Protein AF-A0A4D7AU94-F1 (afdb_monomer_lite)

Organism: NCBI:txid2093857

Secondary structure (DSSP, 8-state):
--GGG--STHHHHHHHHHHHHHHHHHH-TTGGGGTS--PPPTT--HHHHHHHHHHHHHHHHHHHSHHHHHHHHHHHHTS-HHHHHHH--HHHHHHHHHHHHT-HHHIIIIIIGGGS--------------

Radius of gyration: 18.05 Å; chains: 1; bounding box: 42×57×41 Å

pLDDT: mean 83.16, std 15.73, range [40.75, 96.44]

Sequence (130 aa):
MRLSDIKGERTLDVIADIIDPIANIAEDEVASELFKREKLPEGMTANKFLLQRARKAAPALLKGHKGDIISILSTIEGTTPEAYTGTLNLVKLIKDTIDLLTDEAFTTLFISAQSGDFSGSARESTEAGV

Foldseek 3Di:
DALVVDDDPLVVVLVVQLPVLVVVQCPPPLQVLLVDDDDDDPPDDPVRVNVVSCVGRVVCCCPVSVVSLLSNLCSSVVHDSVVSVVPDDPVCSVVSVVSHVPHPVNCVPRVVVVVPPPPPPPPPPPPPDD

Structure (mmCIF, N/CA/C/O backbone):
data_AF-A0A4D7AU94-F1
#
_entry.id   AF-A0A4D7AU94-F1
#
loop_
_atom_site.group_PDB
_atom_site.id
_atom_site.type_symbol
_atom_site.label_atom_id
_atom_site.label_alt_id
_atom_site.label_comp_id
_atom_site.label_asym_id
_atom_site.label_entity_id
_atom_site.label_seq_id
_atom_site.pdbx_PDB_ins_code
_atom_site.Cartn_x
_atom_site.Cartn_y
_atom_site.Cartn_z
_atom_site.occupancy
_atom_site.B_iso_or_equiv
_atom_site.auth_seq_id
_atom_site.auth_comp_id
_atom_site.auth_asym_id
_atom_site.auth_atom_id
_atom_site.pdbx_PDB_model_num
ATOM 1 N N . MET A 1 1 ? -4.503 7.023 11.248 1.00 75.94 1 MET A N 1
ATOM 2 C CA . MET A 1 1 ? -3.536 6.581 12.282 1.00 75.94 1 MET A CA 1
ATOM 3 C C . MET A 1 1 ? -2.277 6.116 11.574 1.00 75.94 1 MET A C 1
ATOM 5 O O . MET A 1 1 ? -2.393 5.768 10.404 1.00 75.94 1 MET A O 1
ATOM 9 N N . ARG A 1 2 ? -1.109 6.135 12.221 1.00 82.44 2 ARG A N 1
ATOM 10 C CA . ARG A 1 2 ? 0.106 5.533 11.651 1.00 82.44 2 ARG A CA 1
ATOM 11 C C . ARG A 1 2 ? 0.206 4.062 12.043 1.00 82.44 2 ARG A C 1
ATOM 13 O O . ARG A 1 2 ? -0.394 3.653 13.036 1.00 82.44 2 ARG A O 1
ATOM 20 N N . LEU A 1 3 ? 0.941 3.269 11.269 1.00 83.00 3 LEU A N 1
ATOM 21 C CA . LEU A 1 3 ? 1.162 1.854 11.575 1.00 83.00 3 LEU A CA 1
ATOM 22 C C . LEU A 1 3 ? 1.981 1.719 12.869 1.00 83.00 3 LEU A C 1
ATOM 24 O O . LEU A 1 3 ? 1.670 0.879 13.709 1.00 83.00 3 LEU A O 1
ATOM 28 N N . SER A 1 4 ? 2.949 2.613 13.084 1.00 84.62 4 SER A N 1
ATOM 29 C CA . SER A 1 4 ? 3.752 2.687 14.311 1.00 84.62 4 SER A CA 1
ATOM 30 C C . SER A 1 4 ? 2.967 3.094 15.569 1.00 84.62 4 SER A C 1
ATOM 32 O O . SER A 1 4 ? 3.428 2.851 16.687 1.00 84.62 4 SER A O 1
ATOM 34 N N . ASP A 1 5 ? 1.766 3.665 15.418 1.00 87.75 5 ASP A N 1
ATOM 35 C CA . ASP A 1 5 ? 0.886 3.992 16.548 1.00 87.75 5 ASP A CA 1
ATOM 36 C C . ASP A 1 5 ? 0.144 2.755 17.091 1.00 87.75 5 ASP A C 1
ATOM 38 O O . ASP A 1 5 ? -0.417 2.799 18.191 1.00 87.75 5 ASP A O 1
ATOM 42 N N . ILE A 1 6 ? 0.109 1.656 16.330 1.00 87.69 6 ILE A N 1
ATOM 43 C CA . ILE A 1 6 ? -0.655 0.448 16.657 1.00 87.69 6 ILE A CA 1
ATOM 44 C C . ILE A 1 6 ? 0.126 -0.395 17.667 1.00 87.69 6 ILE A C 1
ATOM 46 O O . ILE A 1 6 ? 1.286 -0.742 17.456 1.00 87.69 6 ILE A O 1
ATOM 50 N N . LYS A 1 7 ? -0.523 -0.727 18.787 1.00 87.38 7 LYS A N 1
ATOM 51 C CA . LYS A 1 7 ? 0.085 -1.417 19.931 1.00 87.38 7 LYS A CA 1
ATOM 52 C C . LYS A 1 7 ? -0.807 -2.550 20.430 1.00 87.38 7 LYS A C 1
ATOM 54 O O . LYS A 1 7 ? -2.026 -2.499 20.270 1.00 87.38 7 LYS A O 1
ATOM 59 N N . GLY A 1 8 ? -0.199 -3.503 21.134 1.00 91.44 8 GLY A N 1
ATOM 60 C CA . GLY A 1 8 ? -0.901 -4.621 21.770 1.00 91.44 8 GLY A CA 1
ATOM 61 C C . GLY A 1 8 ? -1.344 -5.690 20.770 1.00 91.44 8 GLY A C 1
ATOM 62 O O . GLY A 1 8 ? -0.794 -5.783 19.677 1.00 91.44 8 GLY A O 1
ATOM 63 N N . GLU A 1 9 ? -2.339 -6.495 21.144 1.00 92.44 9 GLU A N 1
ATOM 64 C CA . GLU A 1 9 ? -2.839 -7.618 20.326 1.00 92.44 9 GLU A CA 1
ATOM 65 C C . GLU A 1 9 ? -3.283 -7.176 18.926 1.00 92.44 9 GLU A C 1
ATOM 67 O O . GLU A 1 9 ? -2.998 -7.861 17.948 1.00 92.44 9 GLU A O 1
ATOM 72 N N . ARG A 1 10 ? -3.830 -5.958 18.810 1.00 89.75 10 ARG A N 1
ATOM 73 C CA . ARG A 1 10 ? -4.246 -5.359 17.536 1.00 89.75 10 ARG A CA 1
ATOM 74 C C . ARG A 1 10 ? -3.123 -5.291 16.494 1.00 89.75 10 ARG A C 1
ATOM 76 O O . ARG A 1 10 ? -3.410 -5.271 15.303 1.00 89.75 10 ARG A O 1
ATOM 83 N N . THR A 1 11 ? -1.852 -5.239 16.899 1.00 91.19 11 THR A N 1
ATOM 84 C CA . THR A 1 11 ? -0.735 -5.286 15.943 1.00 91.19 11 THR A CA 1
ATOM 85 C C . THR A 1 11 ? -0.757 -6.584 15.131 1.00 91.19 11 THR A C 1
ATOM 87 O O . THR A 1 11 ? -0.479 -6.548 13.937 1.00 91.19 11 THR A O 1
ATOM 90 N N . LEU A 1 12 ? -1.112 -7.713 15.752 1.00 92.38 12 LEU A N 1
ATOM 91 C CA . LEU A 1 12 ? -1.195 -9.009 15.077 1.00 92.38 12 LEU A CA 1
ATOM 92 C C . LEU A 1 12 ? -2.379 -9.049 14.111 1.00 92.38 12 LEU A C 1
ATOM 94 O O . LEU A 1 12 ? -2.197 -9.450 12.965 1.00 92.38 12 LEU A O 1
ATOM 98 N N . ASP A 1 13 ? -3.541 -8.560 14.548 1.00 92.81 13 ASP A N 1
ATOM 99 C CA . ASP A 1 13 ? -4.748 -8.495 13.716 1.00 92.81 13 ASP A CA 1
ATOM 100 C C . ASP A 1 13 ? -4.515 -7.622 12.480 1.00 92.81 13 ASP A C 1
ATOM 102 O O . ASP A 1 13 ? -4.779 -8.034 11.358 1.00 92.81 13 ASP A O 1
ATOM 106 N N . VAL A 1 14 ? -3.914 -6.442 12.664 1.00 92.12 14 VAL A N 1
ATOM 107 C CA . VAL A 1 14 ? -3.621 -5.524 11.556 1.00 92.12 14 VAL A CA 1
ATOM 108 C C . VAL A 1 14 ? -2.675 -6.153 10.544 1.00 92.12 14 VAL A C 1
ATOM 110 O O . VAL A 1 14 ? -2.896 -5.998 9.349 1.00 92.12 14 VAL A O 1
ATOM 113 N N . ILE A 1 15 ? -1.631 -6.856 10.992 1.00 89.38 15 ILE A N 1
ATOM 114 C CA . ILE A 1 15 ? -0.728 -7.551 10.070 1.00 89.38 15 ILE A CA 1
ATOM 115 C C . ILE A 1 15 ? -1.467 -8.677 9.342 1.00 89.38 15 ILE A C 1
ATOM 117 O O . ILE A 1 15 ? -1.330 -8.778 8.127 1.00 89.38 15 ILE A O 1
ATOM 121 N N . ALA A 1 16 ? -2.267 -9.483 10.045 1.00 92.62 16 ALA A N 1
ATOM 122 C CA . ALA A 1 16 ? -3.048 -10.556 9.433 1.00 92.62 16 ALA A CA 1
ATOM 123 C C . ALA A 1 16 ? -4.004 -10.023 8.351 1.00 92.62 16 ALA A C 1
ATOM 125 O O . ALA A 1 16 ? -4.030 -10.545 7.239 1.00 92.62 16 ALA A O 1
ATOM 126 N N . ASP A 1 17 ? -4.707 -8.932 8.647 1.00 94.12 17 ASP A N 1
ATOM 127 C CA . ASP A 1 17 ? -5.742 -8.361 7.784 1.00 94.12 17 ASP A CA 1
ATOM 128 C C . ASP A 1 17 ? -5.189 -7.652 6.534 1.00 94.12 17 ASP A C 1
ATOM 130 O O . ASP A 1 17 ? -5.911 -7.497 5.548 1.00 94.12 17 ASP A O 1
ATOM 134 N N . ILE A 1 18 ? -3.926 -7.199 6.542 1.00 92.31 18 ILE A N 1
ATOM 135 C CA . ILE A 1 18 ? -3.318 -6.523 5.379 1.00 92.31 18 ILE A CA 1
ATOM 136 C C . ILE A 1 18 ? -2.493 -7.450 4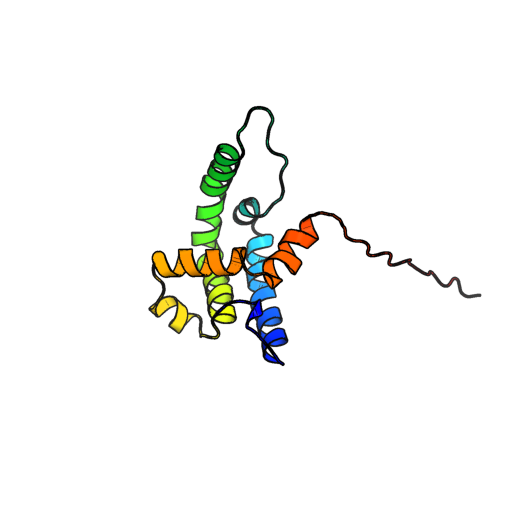.481 1.00 92.31 18 ILE A C 1
ATOM 138 O O . ILE A 1 18 ? -2.173 -7.042 3.365 1.00 92.31 18 ILE A O 1
ATOM 142 N N . ILE A 1 19 ? -2.146 -8.665 4.926 1.00 91.12 19 ILE A N 1
ATOM 143 C CA . ILE A 1 19 ? -1.312 -9.594 4.141 1.00 91.12 19 ILE A CA 1
ATOM 144 C C . ILE A 1 19 ? -1.963 -9.915 2.794 1.00 91.12 19 ILE A C 1
ATOM 146 O O . ILE A 1 19 ? -1.325 -9.701 1.765 1.00 91.12 19 ILE A O 1
ATOM 150 N N . ASP A 1 20 ? -3.221 -10.359 2.788 1.00 94.69 20 ASP A N 1
ATOM 151 C CA . ASP A 1 20 ? -3.924 -10.735 1.554 1.00 94.69 20 ASP A CA 1
ATOM 152 C C . ASP A 1 20 ? -4.079 -9.542 0.587 1.00 94.69 20 ASP A C 1
ATOM 154 O O . ASP A 1 20 ? -3.672 -9.659 -0.571 1.00 94.69 20 ASP A O 1
ATOM 158 N N . PRO A 1 21 ? -4.561 -8.357 1.023 1.00 95.06 21 PRO A N 1
ATOM 159 C CA . PRO A 1 21 ? -4.583 -7.162 0.178 1.00 95.06 21 PRO A CA 1
ATOM 160 C C . PRO A 1 21 ? -3.222 -6.777 -0.421 1.00 95.06 21 PRO A C 1
ATOM 162 O O . PRO A 1 21 ? -3.139 -6.377 -1.584 1.00 95.06 21 PRO A O 1
ATOM 165 N N . ILE A 1 22 ? -2.139 -6.885 0.357 1.00 91.25 22 ILE A N 1
ATOM 166 C CA . ILE A 1 22 ? -0.783 -6.600 -0.129 1.00 91.25 22 ILE A CA 1
ATOM 167 C C . ILE A 1 22 ? -0.350 -7.654 -1.152 1.00 91.25 22 ILE A C 1
ATOM 169 O O . ILE A 1 22 ? 0.217 -7.287 -2.183 1.00 91.25 22 ILE A O 1
ATOM 173 N N . ALA A 1 23 ? -0.622 -8.935 -0.894 1.00 92.50 23 ALA A N 1
ATOM 174 C CA . ALA A 1 23 ? -0.303 -10.030 -1.804 1.00 92.50 23 ALA A CA 1
ATOM 175 C C . ALA A 1 23 ? -1.020 -9.859 -3.149 1.00 92.50 23 ALA A C 1
ATOM 177 O O . ALA A 1 23 ? -0.361 -9.884 -4.185 1.00 92.50 23 ALA A O 1
ATOM 178 N N . ASN A 1 24 ? -2.318 -9.539 -3.137 1.00 96.00 24 ASN A N 1
ATOM 179 C CA . ASN A 1 24 ? -3.096 -9.268 -4.348 1.00 96.00 24 ASN A CA 1
ATOM 180 C C . ASN A 1 24 ? -2.453 -8.172 -5.219 1.00 96.00 24 ASN A C 1
ATOM 182 O O . ASN A 1 24 ? -2.350 -8.322 -6.435 1.00 96.00 24 ASN A O 1
ATOM 186 N N . ILE A 1 25 ? -1.991 -7.073 -4.607 1.00 93.69 25 ILE A N 1
ATOM 187 C CA . ILE A 1 25 ? -1.310 -5.977 -5.320 1.00 93.69 25 ILE A CA 1
ATOM 188 C C . ILE A 1 25 ? 0.074 -6.407 -5.824 1.00 93.69 25 ILE A C 1
ATOM 190 O O . ILE A 1 25 ? 0.498 -6.002 -6.909 1.00 93.69 25 ILE A O 1
ATOM 194 N N . ALA A 1 26 ? 0.812 -7.176 -5.023 1.00 89.94 26 ALA A N 1
ATOM 195 C CA . ALA A 1 26 ? 2.160 -7.622 -5.357 1.00 89.94 26 ALA A CA 1
ATOM 196 C C . ALA A 1 26 ? 2.173 -8.640 -6.509 1.00 89.94 26 ALA A C 1
ATOM 198 O O . ALA A 1 26 ? 3.111 -8.637 -7.310 1.00 89.94 26 ALA A O 1
ATOM 199 N N . GLU A 1 27 ? 1.139 -9.477 -6.602 1.00 92.06 27 GLU A N 1
ATOM 200 C CA . GLU A 1 27 ? 0.955 -10.473 -7.659 1.00 92.06 27 GLU A CA 1
ATOM 201 C C . GLU A 1 27 ? 0.463 -9.865 -8.983 1.00 92.06 27 GLU A C 1
ATOM 203 O O . GLU A 1 27 ? 0.700 -10.445 -10.043 1.00 92.06 27 GLU A O 1
ATOM 208 N N . ASP A 1 28 ? -0.149 -8.674 -8.970 1.00 95.06 28 ASP A N 1
ATOM 209 C CA . ASP A 1 28 ? -0.494 -7.964 -10.205 1.00 95.06 28 ASP A CA 1
ATOM 210 C C . ASP A 1 28 ? 0.766 -7.395 -10.869 1.00 95.06 28 ASP A C 1
ATOM 212 O O . ASP A 1 28 ? 1.445 -6.494 -10.361 1.00 95.06 28 ASP A O 1
ATOM 216 N N . GLU A 1 29 ? 1.089 -7.919 -12.050 1.00 92.69 29 GLU A N 1
ATOM 217 C CA . GLU A 1 29 ? 2.311 -7.576 -12.772 1.00 92.69 29 GLU A CA 1
ATOM 218 C C . GLU A 1 29 ? 2.433 -6.085 -13.098 1.00 92.69 29 GLU A C 1
ATOM 220 O O . GLU A 1 29 ? 3.557 -5.580 -13.135 1.00 92.69 29 GLU A O 1
ATOM 225 N N . VAL A 1 30 ? 1.308 -5.392 -13.318 1.00 93.12 30 VAL A N 1
ATOM 226 C CA . VAL A 1 30 ? 1.252 -3.987 -13.733 1.00 93.12 30 VAL A CA 1
ATOM 227 C C . VAL A 1 30 ? 1.224 -3.067 -12.519 1.00 93.12 30 VAL A C 1
ATOM 229 O O . VAL A 1 30 ? 1.991 -2.110 -12.466 1.00 93.12 30 VAL A O 1
ATOM 232 N N . ALA A 1 31 ? 0.368 -3.333 -11.534 1.00 92.25 31 ALA A N 1
ATOM 233 C CA . ALA A 1 31 ? 0.254 -2.528 -10.323 1.00 92.25 31 ALA A CA 1
ATOM 234 C C . ALA A 1 31 ? 1.537 -2.600 -9.481 1.00 92.25 31 ALA A C 1
ATOM 236 O O . ALA A 1 31 ? 2.017 -1.568 -8.997 1.00 92.25 31 ALA A O 1
ATOM 237 N N . SER A 1 32 ? 2.152 -3.785 -9.387 1.00 89.69 32 SER A N 1
ATOM 238 C CA . SER A 1 32 ? 3.402 -3.995 -8.646 1.00 89.69 32 SER A CA 1
ATOM 239 C C . SER A 1 32 ? 4.601 -3.230 -9.221 1.00 89.69 32 SER A C 1
ATOM 241 O O . SER A 1 32 ? 5.576 -2.992 -8.503 1.00 89.69 32 SER A O 1
ATOM 243 N N . GLU A 1 33 ? 4.555 -2.769 -10.481 1.00 89.00 33 GLU A N 1
ATOM 244 C CA . GLU A 1 33 ? 5.637 -1.962 -11.063 1.00 89.00 33 GLU A CA 1
ATOM 245 C C . GLU A 1 33 ? 5.893 -0.674 -10.273 1.00 89.00 33 GLU A C 1
ATOM 247 O O . GLU A 1 33 ? 7.029 -0.212 -10.227 1.00 89.00 33 GLU A O 1
ATOM 252 N N . LEU A 1 34 ? 4.908 -0.094 -9.585 1.00 84.38 34 LEU A N 1
ATOM 253 C CA . LEU A 1 34 ? 5.173 1.074 -8.734 1.00 84.38 34 LEU A CA 1
ATOM 254 C C . LEU A 1 34 ? 6.177 0.791 -7.610 1.00 84.38 34 LEU A C 1
ATOM 256 O O . LEU A 1 34 ? 6.893 1.701 -7.196 1.00 84.38 34 LEU A O 1
ATOM 260 N N . PHE A 1 35 ? 6.237 -0.455 -7.143 1.00 80.44 35 PHE A N 1
ATOM 261 C CA . PHE A 1 35 ? 6.973 -0.847 -5.943 1.00 80.44 35 PHE A CA 1
ATOM 262 C C . PHE A 1 35 ? 8.238 -1.654 -6.254 1.00 80.44 35 PHE A C 1
ATOM 264 O O . PHE A 1 35 ? 9.134 -1.734 -5.417 1.00 80.44 35 PHE A O 1
ATOM 271 N N . LYS A 1 36 ? 8.351 -2.218 -7.465 1.00 81.94 36 LYS A N 1
ATOM 272 C CA . LYS A 1 36 ? 9.553 -2.934 -7.914 1.00 81.94 36 LYS A CA 1
ATOM 273 C C . LYS A 1 36 ? 10.766 -2.001 -7.962 1.00 81.94 36 LYS A C 1
ATOM 275 O O . LYS A 1 36 ? 10.734 -0.938 -8.587 1.00 81.94 36 LYS A O 1
ATOM 280 N N . ARG A 1 37 ? 11.873 -2.439 -7.355 1.00 74.38 37 ARG A N 1
ATOM 281 C CA . ARG A 1 37 ? 13.177 -1.788 -7.513 1.00 74.38 37 ARG A CA 1
ATOM 282 C C . ARG A 1 37 ? 13.749 -2.107 -8.881 1.00 74.38 37 ARG A C 1
ATOM 284 O O . ARG A 1 37 ? 14.151 -3.232 -9.158 1.00 74.38 37 ARG A O 1
ATOM 291 N N . GLU A 1 38 ? 13.849 -1.080 -9.705 1.00 79.56 38 GLU A N 1
ATOM 292 C CA . GLU A 1 38 ? 14.530 -1.154 -10.987 1.00 79.56 38 GLU A CA 1
ATOM 293 C C . GLU A 1 38 ? 15.662 -0.139 -11.037 1.00 79.56 38 GLU A C 1
ATOM 295 O O . GLU A 1 38 ? 15.574 0.960 -10.481 1.00 79.56 38 GLU A O 1
ATOM 300 N N . LYS A 1 39 ? 16.748 -0.524 -11.712 1.00 82.25 39 LYS A N 1
ATOM 301 C CA . LYS A 1 39 ? 17.861 0.386 -11.958 1.00 82.25 39 LYS A CA 1
ATOM 302 C C . LYS A 1 39 ? 17.362 1.545 -12.808 1.00 82.25 39 LYS A C 1
ATOM 304 O O . LYS A 1 39 ? 16.699 1.332 -13.821 1.00 82.25 39 LYS A O 1
ATOM 309 N N . LEU A 1 40 ? 17.719 2.760 -12.399 1.00 86.00 40 LEU A N 1
ATOM 310 C CA . LEU A 1 40 ? 17.456 3.951 -13.190 1.00 86.00 40 LEU A CA 1
ATOM 311 C C . LEU A 1 40 ? 18.107 3.776 -14.575 1.00 86.00 40 LEU A C 1
ATOM 313 O O . LEU A 1 40 ? 19.322 3.563 -14.626 1.00 86.00 40 LEU A O 1
ATOM 317 N N . PRO A 1 41 ? 17.341 3.843 -15.679 1.00 87.69 41 PRO A N 1
ATOM 318 C CA . PRO A 1 41 ? 17.906 3.706 -17.015 1.00 87.69 41 PRO A CA 1
ATOM 319 C C . PRO A 1 41 ? 18.948 4.791 -17.301 1.00 87.69 41 PRO A C 1
ATOM 321 O O . PRO A 1 41 ? 18.780 5.947 -16.896 1.00 87.69 41 PRO A O 1
ATOM 324 N N . GLU A 1 42 ? 20.006 4.434 -18.031 1.00 87.94 42 GLU A N 1
ATOM 325 C CA . GLU A 1 42 ? 21.046 5.387 -18.425 1.00 87.94 42 GLU A CA 1
ATOM 326 C C . GLU A 1 42 ? 20.447 6.577 -19.191 1.00 87.94 42 GLU A C 1
ATOM 328 O O . GLU A 1 42 ? 19.575 6.428 -20.050 1.00 87.94 42 GLU A O 1
ATOM 333 N N . GLY A 1 43 ? 20.892 7.790 -18.852 1.00 89.19 43 GLY A N 1
ATOM 334 C CA . GLY A 1 43 ? 20.406 9.025 -19.474 1.00 89.19 43 GLY A CA 1
ATOM 335 C C . GLY A 1 43 ? 18.994 9.461 -19.053 1.00 89.19 43 GLY A C 1
ATOM 336 O O . GLY A 1 43 ? 18.489 10.460 -19.571 1.00 89.19 43 GLY A O 1
ATOM 337 N N . MET A 1 44 ? 18.346 8.765 -18.111 1.00 90.88 44 MET A N 1
ATOM 338 C CA . MET A 1 44 ? 17.045 9.154 -17.566 1.00 90.88 44 MET A CA 1
ATOM 339 C C . MET A 1 44 ? 17.178 9.761 -16.165 1.00 90.88 44 MET A C 1
ATOM 341 O O . MET A 1 44 ? 17.931 9.280 -15.327 1.00 90.88 44 MET A O 1
ATOM 345 N N . THR A 1 45 ? 16.409 10.816 -15.879 1.00 91.12 45 THR A N 1
ATOM 346 C CA . THR A 1 45 ? 16.310 11.361 -14.518 1.00 91.12 45 THR A CA 1
ATOM 347 C C . THR A 1 45 ? 15.352 10.530 -13.668 1.00 91.12 45 THR A C 1
ATOM 349 O O . THR A 1 45 ? 14.352 10.015 -14.175 1.00 91.12 45 THR A O 1
ATOM 352 N N . ALA A 1 46 ? 15.602 10.464 -12.357 1.00 85.38 46 ALA A N 1
ATOM 353 C CA . ALA A 1 46 ? 14.738 9.750 -11.413 1.00 85.38 46 ALA A CA 1
ATOM 354 C C . ALA A 1 46 ? 13.266 10.190 -11.514 1.00 85.38 46 ALA A C 1
ATOM 356 O O . ALA A 1 46 ? 12.372 9.352 -11.587 1.00 85.38 46 ALA A O 1
ATOM 357 N N . ASN A 1 47 ? 13.013 11.498 -11.638 1.00 86.06 47 ASN A N 1
ATOM 358 C CA . ASN A 1 47 ? 11.658 12.039 -11.787 1.00 86.06 47 ASN A CA 1
ATOM 359 C C . ASN A 1 47 ? 10.954 11.536 -13.055 1.00 86.06 47 ASN A C 1
ATOM 361 O O . ASN A 1 47 ? 9.774 11.196 -13.011 1.00 86.06 47 ASN A O 1
ATOM 365 N N . LYS A 1 48 ? 11.661 11.478 -14.192 1.00 88.38 48 LYS A N 1
ATOM 366 C CA . LYS A 1 48 ? 11.088 10.991 -15.455 1.00 88.38 48 LYS A CA 1
ATOM 367 C C . LYS A 1 48 ? 10.800 9.493 -15.386 1.00 88.38 48 LYS A C 1
ATOM 369 O O . LYS A 1 48 ? 9.753 9.065 -15.868 1.00 88.38 48 LYS A O 1
ATOM 374 N N . PHE A 1 49 ? 11.689 8.732 -14.752 1.00 87.25 49 PHE A N 1
ATOM 375 C CA . PHE A 1 49 ? 11.515 7.300 -14.543 1.00 87.25 49 PHE A CA 1
ATOM 376 C C . PHE A 1 49 ? 10.311 7.001 -13.643 1.00 87.25 49 PHE A C 1
A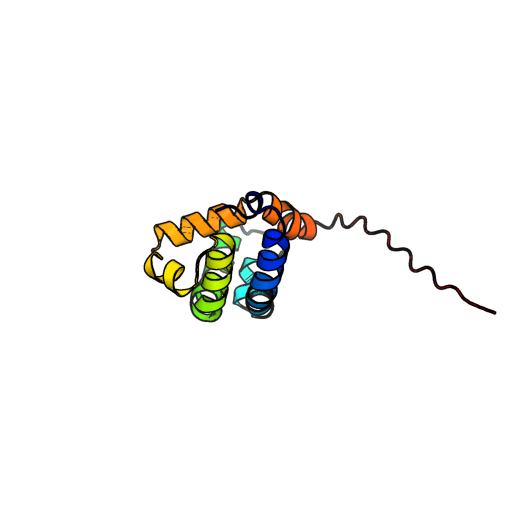TOM 378 O O . PHE A 1 49 ? 9.411 6.265 -14.044 1.00 87.25 49 PHE A O 1
ATOM 385 N N . LEU A 1 50 ? 10.219 7.661 -12.483 1.00 86.38 50 LEU A N 1
ATOM 386 C CA . LEU A 1 50 ? 9.076 7.541 -11.574 1.00 86.38 50 LEU A CA 1
ATOM 387 C C . LEU A 1 50 ? 7.762 7.943 -12.247 1.00 86.38 50 LEU A C 1
ATOM 389 O O . LEU A 1 50 ? 6.768 7.235 -12.119 1.00 86.38 50 LEU A O 1
ATOM 393 N N . LEU A 1 51 ? 7.750 9.038 -13.014 1.00 88.44 51 LEU A N 1
ATOM 394 C CA . LEU A 1 51 ? 6.551 9.480 -13.724 1.00 88.44 51 LEU A CA 1
ATOM 395 C C . LEU A 1 51 ? 6.097 8.470 -14.787 1.00 88.44 51 LEU A C 1
ATOM 397 O O . LEU A 1 51 ? 4.896 8.271 -14.961 1.00 88.44 51 LEU A O 1
ATOM 401 N N . GLN A 1 52 ? 7.027 7.830 -15.503 1.00 88.88 52 GLN A N 1
ATOM 402 C CA . GLN A 1 52 ? 6.689 6.782 -16.469 1.00 88.88 52 GLN A CA 1
ATOM 403 C C . GLN A 1 52 ? 6.081 5.555 -15.787 1.00 88.88 52 GLN A C 1
ATOM 405 O O . GLN A 1 52 ? 5.024 5.099 -16.224 1.00 88.88 52 GLN A O 1
ATOM 410 N N . ARG A 1 53 ? 6.686 5.080 -14.691 1.00 88.62 53 ARG A N 1
ATOM 411 C CA . ARG A 1 53 ? 6.131 3.980 -13.886 1.00 88.62 53 ARG A CA 1
ATOM 412 C C . ARG A 1 53 ? 4.748 4.335 -13.361 1.00 88.62 53 ARG A C 1
ATOM 414 O O . ARG A 1 53 ? 3.796 3.599 -13.588 1.00 88.62 53 ARG A O 1
ATOM 421 N N . ALA A 1 54 ? 4.609 5.509 -12.749 1.00 88.25 54 ALA A N 1
ATOM 422 C CA . ALA A 1 54 ? 3.346 5.969 -12.188 1.00 88.25 54 ALA A CA 1
ATOM 423 C C . ALA A 1 54 ? 2.235 6.059 -13.238 1.00 88.25 54 ALA A C 1
ATOM 425 O O . ALA A 1 54 ? 1.119 5.625 -12.980 1.00 88.25 54 ALA A O 1
ATOM 426 N N . ARG A 1 55 ? 2.527 6.553 -14.448 1.00 89.94 55 ARG A N 1
ATOM 427 C CA . ARG A 1 55 ? 1.532 6.622 -15.533 1.00 89.94 55 ARG A CA 1
ATOM 428 C C . ARG A 1 55 ? 1.002 5.255 -15.958 1.00 89.94 55 ARG A C 1
ATOM 430 O O . ARG A 1 55 ? -0.150 5.177 -16.373 1.00 89.94 55 ARG A O 1
ATOM 437 N N . LYS A 1 56 ? 1.829 4.212 -15.882 1.00 87.94 56 LYS A N 1
ATOM 438 C CA . LYS A 1 56 ? 1.452 2.849 -16.265 1.00 87.94 56 LYS A CA 1
ATOM 439 C C . LYS A 1 56 ? 0.766 2.108 -15.116 1.00 87.94 56 LYS A C 1
ATOM 441 O O . LYS A 1 56 ? -0.313 1.556 -15.297 1.00 87.94 56 LYS A O 1
ATOM 446 N N . ALA A 1 57 ? 1.366 2.156 -13.935 1.00 91.38 57 ALA A N 1
ATOM 447 C CA . ALA A 1 57 ? 1.016 1.295 -12.818 1.00 91.38 57 ALA A CA 1
ATOM 448 C C . ALA A 1 57 ? 0.010 1.918 -11.839 1.00 91.38 57 ALA A C 1
ATOM 450 O O . ALA A 1 57 ? -0.827 1.201 -11.298 1.00 91.38 57 ALA A O 1
ATOM 451 N N . ALA A 1 58 ? -0.010 3.248 -11.663 1.00 90.81 58 ALA A N 1
ATOM 452 C CA . ALA A 1 58 ? -0.982 3.881 -10.763 1.00 90.81 58 ALA A CA 1
ATOM 453 C C . ALA A 1 58 ? -2.444 3.674 -11.204 1.00 90.81 58 ALA A C 1
ATOM 455 O O . ALA A 1 58 ? -3.280 3.419 -10.340 1.00 90.81 58 ALA A O 1
ATOM 456 N N . PRO A 1 59 ? -2.807 3.729 -12.504 1.00 92.69 59 PRO A N 1
ATOM 457 C CA . PRO A 1 59 ? -4.170 3.413 -12.927 1.00 92.69 59 PRO A CA 1
ATOM 458 C C . PRO A 1 59 ? -4.563 1.956 -12.668 1.00 92.69 59 PRO A C 1
ATOM 460 O O . PRO A 1 59 ? -5.707 1.717 -12.284 1.00 92.69 59 PRO A O 1
ATOM 463 N N . ALA A 1 60 ? -3.640 1.009 -12.873 1.00 93.44 60 ALA A N 1
ATOM 464 C CA . ALA A 1 60 ? -3.865 -0.409 -12.591 1.00 93.44 60 ALA A CA 1
ATOM 465 C C . ALA A 1 60 ? -4.085 -0.629 -11.090 1.00 93.44 60 ALA A C 1
ATOM 467 O O . ALA A 1 60 ? -5.095 -1.203 -10.701 1.00 93.44 60 ALA A O 1
ATOM 468 N N . LEU A 1 61 ? -3.232 -0.031 -10.255 1.00 92.88 61 LEU A N 1
ATOM 469 C CA . LEU A 1 61 ? -3.368 -0.043 -8.803 1.00 92.88 61 LEU A CA 1
ATOM 470 C C . LEU A 1 61 ? -4.713 0.554 -8.349 1.00 92.88 61 LEU A C 1
ATOM 472 O O . LEU A 1 61 ? -5.521 -0.120 -7.722 1.00 92.88 61 LEU A O 1
ATOM 476 N N . LEU A 1 62 ? -5.006 1.805 -8.714 1.00 91.94 62 LEU A N 1
ATOM 477 C CA . LEU A 1 62 ? -6.180 2.525 -8.207 1.00 91.94 62 LEU A CA 1
ATOM 478 C C . LEU A 1 62 ? -7.517 1.947 -8.694 1.00 91.94 62 LEU A C 1
ATOM 480 O O . LEU A 1 62 ? -8.526 2.084 -8.004 1.00 91.94 62 LEU A O 1
ATOM 484 N N . LYS A 1 63 ? -7.562 1.348 -9.891 1.00 93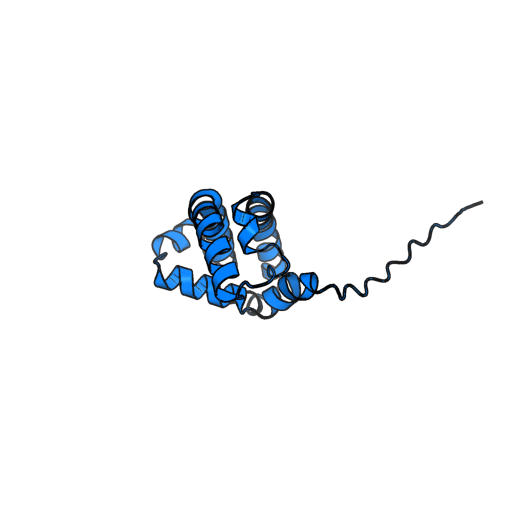.31 63 LYS A N 1
ATOM 485 C CA . LYS A 1 63 ? -8.801 0.785 -10.455 1.00 93.31 63 LYS A CA 1
ATOM 486 C C . LYS A 1 63 ? -8.943 -0.711 -10.197 1.00 93.31 63 LYS A C 1
ATOM 488 O O . LYS A 1 63 ? -10.052 -1.147 -9.890 1.00 93.31 63 LYS A O 1
ATOM 493 N N . GLY A 1 64 ? -7.855 -1.464 -10.350 1.00 94.25 64 GLY A N 1
ATOM 494 C CA . GLY A 1 64 ? -7.810 -2.918 -10.189 1.00 94.25 64 GLY A CA 1
ATOM 495 C C . GLY A 1 64 ? -7.833 -3.347 -8.727 1.00 94.25 64 GLY A C 1
ATOM 496 O O . GLY A 1 64 ? -8.556 -4.273 -8.386 1.00 94.25 64 GLY A O 1
ATOM 497 N N . HIS A 1 65 ? -7.171 -2.585 -7.853 1.00 96.06 65 HIS A N 1
ATOM 498 C CA . HIS A 1 65 ? -6.983 -2.925 -6.439 1.00 96.06 65 HIS A CA 1
ATOM 499 C C . HIS A 1 65 ? -7.665 -1.944 -5.486 1.00 96.06 65 HIS A C 1
ATOM 501 O O . HIS A 1 65 ? -7.237 -1.747 -4.353 1.00 96.06 65 HIS A O 1
ATOM 507 N N . LYS A 1 66 ? -8.758 -1.303 -5.919 1.00 94.69 66 LYS A N 1
ATOM 508 C CA . LYS A 1 66 ? -9.521 -0.380 -5.058 1.00 94.69 66 LYS A CA 1
ATOM 509 C C . LYS A 1 66 ? -9.958 -1.036 -3.743 1.00 94.69 66 LYS A C 1
ATOM 511 O O . LYS A 1 66 ? -9.929 -0.380 -2.712 1.00 94.69 66 LYS A O 1
ATOM 516 N N . GLY A 1 67 ? -10.358 -2.310 -3.796 1.00 95.88 67 GLY A N 1
ATOM 517 C CA . GLY A 1 67 ? -10.773 -3.074 -2.621 1.00 95.88 67 GLY A CA 1
ATOM 518 C C . GLY A 1 67 ? -9.599 -3.287 -1.678 1.00 95.88 67 GLY A C 1
ATOM 519 O O . GLY A 1 67 ? -9.695 -2.930 -0.512 1.00 95.88 67 GLY A O 1
ATOM 520 N N . ASP A 1 68 ? -8.470 -3.750 -2.213 1.00 96.44 68 ASP A N 1
ATOM 521 C CA . ASP A 1 68 ? -7.253 -3.981 -1.436 1.00 96.44 68 ASP A CA 1
ATOM 522 C C . ASP A 1 68 ? -6.736 -2.688 -0.783 1.00 96.44 68 ASP A C 1
ATOM 524 O O . ASP A 1 68 ? -6.428 -2.672 0.405 1.00 96.44 68 ASP A O 1
ATOM 528 N N . ILE A 1 69 ? -6.713 -1.572 -1.521 1.00 94.44 69 ILE A N 1
ATOM 529 C CA . ILE A 1 69 ? -6.302 -0.258 -0.997 1.00 94.44 69 ILE A CA 1
ATOM 530 C C . ILE A 1 69 ? -7.221 0.188 0.141 1.00 94.44 69 ILE A C 1
ATOM 532 O O . ILE A 1 69 ? -6.738 0.652 1.172 1.00 94.44 69 ILE A O 1
ATOM 536 N N . ILE A 1 70 ? -8.539 0.064 -0.043 1.00 95.75 70 ILE A N 1
ATOM 537 C CA . ILE A 1 70 ? -9.513 0.428 0.990 1.00 95.75 70 ILE A CA 1
ATOM 538 C C . ILE A 1 70 ? -9.304 -0.444 2.224 1.00 95.75 70 ILE A C 1
ATOM 540 O O . ILE A 1 70 ? -9.216 0.119 3.307 1.00 95.75 70 ILE A O 1
ATOM 544 N N . SER A 1 71 ? -9.149 -1.761 2.064 1.00 95.81 71 SER A N 1
ATOM 545 C CA . SER A 1 71 ? -8.886 -2.684 3.171 1.00 95.81 71 SER A CA 1
ATOM 546 C C . SER A 1 71 ? -7.616 -2.308 3.934 1.00 95.81 71 SER A C 1
ATOM 548 O O . SER A 1 71 ? -7.662 -2.151 5.149 1.00 95.81 71 SER A O 1
ATOM 550 N N . ILE A 1 72 ? -6.497 -2.068 3.239 1.00 93.62 72 ILE A N 1
ATOM 551 C CA . ILE A 1 72 ? -5.231 -1.665 3.874 1.00 93.62 72 ILE A CA 1
ATOM 552 C C . ILE A 1 72 ? -5.420 -0.378 4.685 1.00 93.62 72 ILE A C 1
ATOM 554 O O . ILE A 1 72 ? -5.078 -0.325 5.869 1.00 93.62 72 ILE A O 1
ATOM 558 N N . LEU A 1 73 ? -5.974 0.666 4.063 1.00 93.50 73 LEU A N 1
ATOM 559 C CA . LEU A 1 73 ? -6.099 1.976 4.702 1.00 93.50 73 LEU A CA 1
ATOM 560 C C . LEU A 1 73 ? -7.136 1.966 5.835 1.00 93.50 73 LEU A C 1
ATOM 562 O O . LEU A 1 73 ? -6.887 2.570 6.880 1.00 93.50 73 LEU A O 1
ATOM 566 N N . SER A 1 74 ? -8.249 1.239 5.685 1.00 94.56 74 SER A N 1
ATOM 567 C CA . SER A 1 74 ? -9.263 1.103 6.733 1.00 94.56 74 SER A CA 1
ATOM 568 C C . SER A 1 74 ? -8.744 0.319 7.935 1.00 94.56 74 SER A C 1
ATOM 570 O O . SER A 1 74 ? -8.961 0.739 9.071 1.00 94.56 74 SER A O 1
ATOM 572 N N . THR A 1 75 ? -7.995 -0.766 7.708 1.00 94.44 75 THR A N 1
ATOM 573 C CA . THR A 1 75 ? -7.406 -1.586 8.776 1.00 94.44 75 THR A CA 1
ATOM 574 C C . THR A 1 75 ? -6.386 -0.791 9.592 1.00 94.44 75 THR A C 1
ATOM 576 O O . THR A 1 75 ? -6.443 -0.785 10.828 1.00 94.44 75 THR A O 1
ATOM 579 N N . ILE A 1 76 ? -5.503 -0.040 8.921 1.00 91.19 76 ILE A N 1
ATOM 580 C CA . ILE A 1 76 ? -4.534 0.846 9.586 1.00 91.19 76 ILE A CA 1
ATOM 581 C C . ILE A 1 76 ? -5.264 1.930 10.389 1.00 91.19 76 ILE A C 1
ATOM 583 O O . ILE A 1 76 ? -4.952 2.171 11.559 1.00 91.19 76 ILE A O 1
ATOM 587 N N . GLU A 1 77 ? -6.274 2.568 9.794 1.00 90.94 77 GLU A N 1
ATOM 588 C CA . GLU A 1 77 ? -7.081 3.582 10.473 1.00 90.94 77 GLU A CA 1
ATOM 589 C C . GLU A 1 77 ? -7.940 3.014 11.613 1.00 90.94 77 GLU A C 1
ATOM 591 O O . GLU A 1 77 ? -8.299 3.759 12.521 1.00 90.94 77 GLU A O 1
ATOM 596 N N . GLY A 1 78 ? -8.199 1.704 11.629 1.00 91.62 78 GLY A N 1
ATOM 597 C CA . GLY A 1 78 ? -9.027 1.047 12.642 1.00 91.62 78 GLY A CA 1
ATOM 598 C C . GLY A 1 78 ? -10.518 1.263 12.420 1.00 91.62 78 GLY A C 1
ATOM 599 O O . GLY A 1 78 ? -11.271 1.416 13.378 1.00 91.62 78 GLY A O 1
ATOM 600 N N . THR A 1 79 ? -10.936 1.315 11.159 1.00 94.12 79 THR A N 1
ATOM 601 C CA . THR A 1 79 ? -12.328 1.499 10.748 1.00 94.12 79 THR A CA 1
ATOM 602 C C . THR A 1 79 ? -12.749 0.405 9.768 1.00 94.12 79 THR A C 1
ATOM 604 O O . THR A 1 79 ? -11.911 -0.345 9.271 1.00 94.12 79 THR A O 1
ATOM 607 N N . THR A 1 80 ? -14.047 0.297 9.481 1.00 94.81 80 THR A N 1
ATOM 608 C CA . THR A 1 80 ? -14.530 -0.659 8.473 1.00 94.81 80 THR A CA 1
ATOM 609 C C . THR A 1 80 ? -14.314 -0.111 7.057 1.00 94.81 80 THR A C 1
ATOM 611 O O . THR A 1 80 ? -14.295 1.114 6.874 1.00 94.81 80 THR A O 1
ATOM 614 N N . PRO A 1 81 ? -14.201 -0.972 6.030 1.00 95.00 81 PRO A N 1
ATOM 615 C CA . PRO A 1 81 ? -14.101 -0.539 4.635 1.00 95.00 81 PRO A CA 1
ATOM 616 C C . PRO A 1 81 ? -15.212 0.435 4.209 1.00 95.00 81 PRO A C 1
ATOM 618 O O . PRO A 1 81 ? -14.964 1.403 3.485 1.00 95.00 81 PRO A O 1
ATOM 621 N N . GLU A 1 82 ? -16.439 0.230 4.690 1.00 95.62 82 GLU A N 1
ATOM 622 C CA . GLU A 1 82 ? -17.603 1.066 4.378 1.00 95.62 82 GLU A CA 1
ATOM 623 C C . GLU A 1 82 ? -17.469 2.459 4.996 1.00 95.62 82 GLU A C 1
ATOM 625 O O . GLU A 1 82 ? -17.692 3.467 4.320 1.00 95.62 82 GLU A O 1
ATOM 630 N N . ALA A 1 83 ? -17.069 2.527 6.269 1.00 94.88 83 ALA A N 1
ATOM 631 C CA . ALA A 1 83 ? -16.857 3.786 6.972 1.00 94.88 83 ALA A CA 1
ATOM 632 C C . ALA A 1 83 ? -15.671 4.569 6.385 1.00 94.88 83 ALA A C 1
ATOM 634 O O . ALA A 1 83 ? -15.773 5.783 6.181 1.00 94.88 83 ALA A O 1
ATOM 635 N N . TYR A 1 84 ? -14.583 3.876 6.027 1.00 94.69 84 TYR A N 1
ATOM 636 C CA . TYR A 1 84 ? -13.457 4.475 5.311 1.00 94.69 84 TYR A CA 1
ATOM 637 C C . TYR A 1 84 ? -13.916 5.089 3.986 1.00 94.69 84 TYR A C 1
ATOM 639 O O . TYR A 1 84 ? -13.713 6.279 3.741 1.00 94.69 84 TYR A O 1
ATOM 647 N N . THR A 1 85 ? -14.620 4.304 3.168 1.00 94.06 85 THR A N 1
ATOM 648 C CA . THR A 1 85 ? -15.121 4.730 1.853 1.00 94.06 85 THR A CA 1
ATOM 649 C C . THR A 1 85 ? -16.070 5.922 1.958 1.00 94.06 85 THR A C 1
ATOM 651 O O . THR A 1 85 ? -15.982 6.842 1.149 1.00 94.06 85 THR A O 1
ATOM 654 N N . GLY A 1 86 ? -16.932 5.958 2.978 1.00 94.12 86 GLY A N 1
ATOM 655 C CA . GLY A 1 86 ? -17.862 7.067 3.210 1.00 94.12 86 GLY A CA 1
ATOM 656 C C . GLY A 1 86 ? -17.184 8.417 3.478 1.00 94.12 86 GLY A C 1
ATOM 657 O O . GLY A 1 86 ? -17.786 9.462 3.240 1.00 94.12 86 GLY A O 1
ATOM 658 N N . THR A 1 87 ? -15.927 8.412 3.931 1.00 92.50 87 THR A N 1
ATOM 659 C CA . THR A 1 87 ? -15.127 9.629 4.169 1.00 92.50 87 THR A CA 1
ATOM 660 C C . THR A 1 87 ? -14.044 9.856 3.113 1.00 92.50 87 THR A C 1
ATOM 662 O O . THR A 1 87 ? -13.375 10.898 3.115 1.00 92.50 87 THR A O 1
ATOM 665 N N . LEU A 1 88 ? -13.866 8.898 2.198 1.00 91.75 88 LEU A N 1
ATOM 666 C CA . LEU A 1 88 ? -12.787 8.888 1.228 1.00 91.75 88 LEU A CA 1
ATOM 667 C C . LEU A 1 88 ? -12.953 10.021 0.215 1.00 91.75 88 LEU A C 1
ATOM 669 O O . LEU A 1 88 ? -13.934 10.126 -0.517 1.00 91.75 88 LEU A O 1
ATOM 673 N N . ASN A 1 89 ? -11.934 10.864 0.146 1.00 92.69 89 ASN A N 1
ATOM 674 C CA . ASN A 1 89 ? -11.783 11.896 -0.865 1.00 92.69 89 ASN A CA 1
ATOM 675 C C . ASN A 1 89 ? -10.310 11.979 -1.274 1.00 92.69 89 ASN A C 1
ATOM 677 O O . ASN A 1 89 ? -9.446 11.366 -0.645 1.00 92.69 89 ASN A O 1
ATOM 681 N N . LEU A 1 90 ? -10.011 12.750 -2.320 1.00 88.06 90 LEU A N 1
ATOM 682 C CA . LEU A 1 90 ? -8.653 12.838 -2.858 1.00 88.06 90 LEU A CA 1
ATOM 683 C C . LEU A 1 90 ? -7.626 13.312 -1.816 1.00 88.06 90 LEU A C 1
ATOM 685 O O . LEU A 1 90 ? -6.524 12.774 -1.761 1.00 88.06 90 LEU A O 1
ATOM 689 N N . VAL A 1 91 ? -7.984 14.291 -0.980 1.00 91.94 91 VAL A N 1
ATOM 690 C CA . VAL A 1 91 ? -7.085 14.833 0.051 1.00 91.94 91 VAL A CA 1
ATOM 691 C C . VAL A 1 91 ? -6.778 13.767 1.097 1.00 91.94 91 VAL A C 1
ATOM 693 O O . VAL A 1 91 ? -5.613 13.561 1.431 1.00 91.94 91 VAL A O 1
ATOM 696 N N . LYS A 1 92 ? -7.809 13.058 1.571 1.00 91.81 92 LYS A N 1
ATOM 697 C CA . LYS A 1 92 ? -7.660 11.955 2.525 1.00 91.81 92 LYS A CA 1
ATOM 698 C C . LYS A 1 92 ? -6.809 10.828 1.943 1.00 91.81 92 LYS A C 1
ATOM 700 O O . LYS A 1 92 ? -5.850 10.424 2.583 1.00 91.81 92 LYS A O 1
ATOM 705 N N . LEU A 1 93 ? -7.089 10.399 0.712 1.00 90.50 93 LEU A N 1
ATOM 706 C CA . LEU A 1 93 ? -6.331 9.338 0.047 1.00 90.50 93 LEU A CA 1
ATOM 707 C C . LEU A 1 93 ? -4.839 9.684 -0.058 1.00 90.50 93 LEU A C 1
ATOM 709 O O . LEU A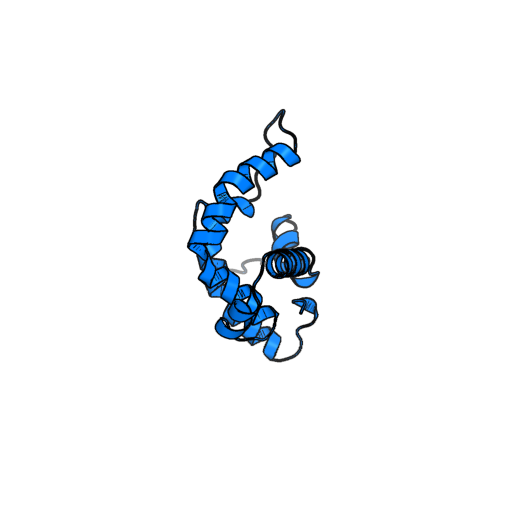 1 93 ? -3.990 8.871 0.300 1.00 90.50 93 LEU A O 1
ATOM 713 N N . ILE A 1 94 ? -4.515 10.895 -0.528 1.00 88.19 94 ILE A N 1
ATOM 714 C CA . ILE A 1 94 ? -3.123 11.348 -0.657 1.00 88.19 94 ILE A CA 1
ATOM 715 C C . ILE A 1 94 ? -2.456 11.407 0.719 1.00 88.19 94 ILE A C 1
ATOM 717 O O . ILE A 1 94 ? -1.344 10.907 0.874 1.00 88.19 94 ILE A O 1
ATOM 721 N N . LYS A 1 95 ? -3.130 11.990 1.716 1.00 90.88 95 LYS A N 1
ATOM 722 C CA . LYS A 1 95 ? -2.603 12.107 3.077 1.00 90.88 95 LYS A CA 1
ATOM 723 C C . LYS A 1 95 ? -2.328 10.734 3.688 1.00 90.88 95 LYS A C 1
ATOM 725 O O . LYS A 1 95 ? -1.218 10.507 4.150 1.00 90.88 95 LYS A O 1
ATOM 730 N N . ASP A 1 96 ? -3.305 9.834 3.665 1.00 91.06 96 ASP A N 1
ATOM 731 C CA . ASP A 1 96 ? -3.189 8.512 4.284 1.00 91.06 96 ASP A CA 1
ATOM 732 C C . ASP A 1 96 ? -2.114 7.665 3.580 1.00 91.06 96 ASP A C 1
ATOM 734 O O . ASP A 1 96 ? -1.347 6.966 4.237 1.00 91.06 96 ASP A O 1
ATOM 738 N N . THR A 1 97 ? -1.977 7.800 2.255 1.00 86.69 97 THR A N 1
ATOM 739 C CA . THR A 1 97 ? -0.896 7.148 1.495 1.00 86.69 97 THR A CA 1
ATOM 740 C C . THR A 1 97 ? 0.481 7.697 1.882 1.00 86.69 97 THR A C 1
ATOM 742 O O . THR A 1 97 ? 1.418 6.925 2.065 1.00 86.69 97 THR A O 1
ATOM 745 N N . ILE A 1 98 ? 0.630 9.020 2.023 1.00 86.62 98 ILE A N 1
ATOM 746 C CA . ILE A 1 98 ? 1.894 9.635 2.464 1.00 86.62 98 ILE A CA 1
ATOM 747 C C . ILE A 1 98 ? 2.220 9.223 3.901 1.00 86.62 98 ILE A C 1
ATOM 749 O O . ILE A 1 98 ? 3.367 8.880 4.181 1.00 86.62 98 ILE A O 1
ATOM 753 N N . ASP A 1 99 ? 1.233 9.232 4.799 1.00 89.19 99 ASP A N 1
ATOM 754 C CA . ASP A 1 99 ? 1.406 8.797 6.187 1.00 89.19 99 ASP A CA 1
ATOM 755 C C . ASP A 1 99 ? 1.884 7.337 6.250 1.00 89.19 99 ASP A C 1
ATOM 757 O O . ASP A 1 99 ? 2.794 7.049 7.019 1.00 89.19 99 ASP A O 1
ATOM 761 N N . LEU A 1 100 ? 1.356 6.441 5.404 1.00 86.31 100 LEU A N 1
ATOM 762 C CA . LEU A 1 100 ? 1.832 5.057 5.286 1.00 86.31 100 LEU A CA 1
ATOM 763 C C . LEU A 1 100 ? 3.267 4.968 4.743 1.00 86.31 100 LEU A C 1
ATOM 765 O O . LEU A 1 100 ? 4.110 4.293 5.325 1.00 86.31 100 LEU A O 1
ATOM 769 N N . LEU A 1 101 ? 3.572 5.655 3.638 1.00 82.75 101 LEU A N 1
ATOM 770 C CA . LEU A 1 101 ? 4.895 5.586 3.000 1.00 82.75 101 LEU A CA 1
ATOM 771 C C . LEU A 1 101 ? 6.008 6.237 3.831 1.00 82.75 101 LEU A C 1
ATOM 773 O O . LEU A 1 101 ? 7.181 5.950 3.607 1.00 82.75 101 LEU A O 1
ATOM 777 N N . THR A 1 102 ? 5.645 7.126 4.756 1.00 83.81 102 THR A N 1
ATOM 778 C CA . THR A 1 102 ? 6.572 7.795 5.680 1.00 83.81 102 THR A CA 1
ATOM 779 C C . THR A 1 102 ? 6.525 7.213 7.092 1.00 83.81 102 THR A C 1
ATOM 781 O O . THR A 1 102 ? 7.214 7.710 7.982 1.00 83.81 102 THR A O 1
ATOM 784 N N . ASP A 1 103 ? 5.739 6.156 7.306 1.00 87.25 103 ASP A N 1
ATOM 785 C CA . ASP A 1 103 ? 5.677 5.449 8.576 1.00 87.25 103 ASP A CA 1
ATOM 786 C C . ASP A 1 103 ? 6.999 4.715 8.846 1.00 87.25 103 ASP A C 1
ATOM 788 O O . ASP A 1 103 ? 7.564 4.056 7.968 1.00 87.25 103 ASP A O 1
ATOM 792 N N . GLU A 1 104 ? 7.508 4.831 10.072 1.00 82.69 104 GLU A N 1
ATOM 793 C CA . GLU A 1 104 ? 8.797 4.251 10.460 1.00 82.69 104 GLU A CA 1
ATOM 794 C C . GLU A 1 104 ? 8.781 2.717 10.448 1.00 82.69 104 GLU A C 1
ATOM 796 O O . GLU A 1 104 ? 9.756 2.098 10.012 1.00 82.69 104 GLU A O 1
ATOM 801 N N . ALA A 1 105 ? 7.681 2.092 10.883 1.00 78.00 105 ALA A N 1
ATOM 802 C CA . ALA A 1 105 ? 7.534 0.641 10.873 1.00 78.00 105 ALA A CA 1
ATOM 803 C C . ALA A 1 105 ? 7.404 0.128 9.436 1.00 78.00 105 ALA A C 1
ATOM 805 O O . ALA A 1 105 ? 8.084 -0.831 9.071 1.00 78.00 105 ALA A O 1
ATOM 806 N N . PHE A 1 106 ? 6.621 0.804 8.591 1.00 79.25 106 PHE A N 1
ATOM 807 C CA . PHE A 1 106 ? 6.506 0.459 7.173 1.00 79.25 106 PHE A CA 1
ATOM 808 C C . PHE A 1 106 ? 7.844 0.611 6.439 1.00 79.25 106 PHE A C 1
ATOM 810 O O . PHE A 1 106 ? 8.282 -0.291 5.721 1.00 79.25 106 PHE A O 1
ATOM 817 N N . THR A 1 107 ? 8.540 1.727 6.664 1.00 77.75 107 THR A N 1
ATOM 818 C CA . THR A 1 107 ? 9.856 1.980 6.068 1.00 77.75 107 THR A CA 1
ATOM 819 C C . THR A 1 107 ? 10.862 0.922 6.514 1.00 77.75 107 THR A C 1
ATOM 821 O O . THR A 1 107 ? 11.559 0.358 5.676 1.00 77.75 107 THR A O 1
ATOM 824 N N . THR A 1 108 ? 10.903 0.582 7.803 1.00 78.81 108 THR A N 1
ATOM 825 C CA . THR A 1 108 ? 11.836 -0.422 8.340 1.00 78.81 108 THR A CA 1
ATOM 826 C C . THR A 1 108 ? 11.535 -1.828 7.826 1.00 78.81 108 THR A C 1
ATOM 828 O O . THR A 1 108 ? 12.448 -2.537 7.407 1.00 78.81 108 THR A O 1
ATOM 831 N N . LEU A 1 109 ? 10.266 -2.238 7.821 1.00 71.88 109 LEU A N 1
ATOM 832 C CA . LEU A 1 109 ? 9.875 -3.594 7.435 1.00 71.88 109 LEU A CA 1
ATOM 833 C C . LEU A 1 109 ? 9.943 -3.815 5.926 1.00 71.88 109 LEU A C 1
ATOM 835 O O . LEU A 1 109 ? 10.428 -4.851 5.485 1.00 71.88 109 LEU A O 1
ATOM 839 N N . PHE A 1 110 ? 9.479 -2.851 5.131 1.00 69.62 110 PHE A N 1
ATOM 840 C CA . PHE A 1 110 ? 9.257 -3.070 3.704 1.00 69.62 110 PHE A CA 1
ATOM 841 C C . PHE A 1 110 ? 10.226 -2.301 2.818 1.00 69.62 110 PHE A C 1
ATOM 843 O O . PHE A 1 110 ? 10.610 -2.818 1.776 1.00 69.62 110 PHE A O 1
ATOM 850 N N . ILE A 1 111 ? 10.671 -1.100 3.191 1.00 67.31 111 ILE A N 1
ATOM 851 C CA . ILE A 1 111 ? 11.599 -0.320 2.354 1.00 67.31 111 ILE A CA 1
ATOM 852 C C . ILE A 1 111 ? 13.052 -0.693 2.668 1.00 67.31 111 ILE A C 1
ATOM 854 O O . ILE A 1 111 ? 13.832 -0.926 1.743 1.00 67.31 111 ILE A O 1
ATOM 858 N N . SER A 1 112 ? 13.415 -0.814 3.947 1.00 60.75 112 SER A N 1
ATOM 859 C CA . SER A 1 112 ? 14.773 -1.163 4.374 1.00 60.75 112 SER A CA 1
ATOM 860 C C . SER A 1 112 ? 15.120 -2.613 4.046 1.00 60.75 112 SER A C 1
ATOM 862 O O . SER A 1 112 ? 16.216 -2.849 3.542 1.00 60.75 112 SER A O 1
ATOM 864 N N . ALA A 1 113 ? 14.183 -3.557 4.198 1.00 57.00 113 ALA A N 1
ATOM 865 C CA . ALA A 1 113 ? 14.369 -4.958 3.799 1.00 57.00 113 ALA A CA 1
ATOM 866 C C . ALA A 1 113 ? 14.705 -5.118 2.305 1.00 57.00 113 ALA A C 1
ATOM 868 O O . ALA A 1 113 ? 15.482 -5.986 1.918 1.00 57.00 113 ALA A O 1
ATOM 869 N N . GLN A 1 114 ? 14.208 -4.227 1.446 1.00 52.59 114 GLN A N 1
ATOM 870 C CA . GLN A 1 114 ? 14.552 -4.255 0.025 1.00 52.59 114 GLN A CA 1
ATOM 871 C C . GLN A 1 114 ? 16.008 -3.816 -0.261 1.00 52.59 114 GLN A C 1
ATOM 873 O O . GLN A 1 114 ? 16.465 -3.950 -1.397 1.00 52.59 114 GLN A O 1
ATOM 878 N N . SER A 1 115 ? 16.739 -3.275 0.729 1.00 54.25 115 SER A N 1
ATOM 879 C CA . SER A 1 115 ? 18.106 -2.715 0.620 1.00 54.25 115 SER A CA 1
ATOM 880 C C . SER A 1 115 ? 19.237 -3.730 0.705 1.00 54.25 115 SER A C 1
ATOM 882 O O . SER A 1 115 ? 20.384 -3.337 0.546 1.00 54.25 115 SER A O 1
ATOM 884 N N . GLY A 1 116 ? 18.936 -5.020 0.860 1.00 49.75 116 GLY A N 1
ATOM 885 C CA . GLY A 1 116 ? 19.946 -6.068 0.717 1.00 49.75 116 GLY A CA 1
ATOM 886 C C . GLY A 1 116 ? 20.912 -6.225 1.894 1.00 49.75 116 GLY A C 1
ATOM 887 O O . GLY A 1 116 ? 21.848 -7.000 1.764 1.00 49.75 116 GLY A O 1
ATOM 888 N N . ASP A 1 117 ? 20.658 -5.606 3.048 1.00 44.84 117 ASP A N 1
ATOM 889 C CA . ASP A 1 117 ? 21.342 -5.956 4.302 1.00 44.84 117 ASP A CA 1
ATOM 890 C C . ASP A 1 117 ? 20.511 -6.979 5.096 1.00 44.84 117 ASP A C 1
ATOM 892 O O . ASP A 1 117 ? 20.209 -6.811 6.277 1.00 44.84 117 ASP A O 1
ATOM 896 N N . PHE A 1 118 ? 20.121 -8.080 4.449 1.00 41.34 118 PHE A N 1
ATOM 897 C CA . PHE A 1 118 ? 19.705 -9.275 5.182 1.00 41.34 118 PHE A CA 1
ATOM 898 C C . PHE A 1 118 ? 20.966 -9.970 5.712 1.00 41.34 118 PHE A C 1
ATOM 900 O O . PHE A 1 118 ? 21.477 -10.910 5.111 1.00 41.34 118 PHE A O 1
ATOM 907 N N . SER A 1 119 ? 21.459 -9.545 6.878 1.00 44.47 119 SER A N 1
ATOM 908 C CA . SER A 1 119 ? 22.405 -10.328 7.693 1.00 44.47 119 SER A CA 1
ATOM 909 C C . SER A 1 119 ? 21.672 -11.481 8.405 1.00 44.47 119 SER A C 1
ATOM 911 O O . SER A 1 119 ? 21.767 -11.662 9.620 1.00 44.47 119 SER A O 1
ATOM 913 N N . GLY A 1 120 ? 20.891 -12.255 7.654 1.00 41.31 120 GLY A N 1
ATOM 914 C CA . GLY A 1 120 ? 20.247 -13.477 8.118 1.00 41.31 120 GLY A CA 1
ATOM 915 C C . GLY A 1 120 ? 21.170 -14.660 7.876 1.00 41.31 120 GLY A C 1
ATOM 916 O O . GLY A 1 120 ? 20.965 -15.421 6.938 1.00 41.3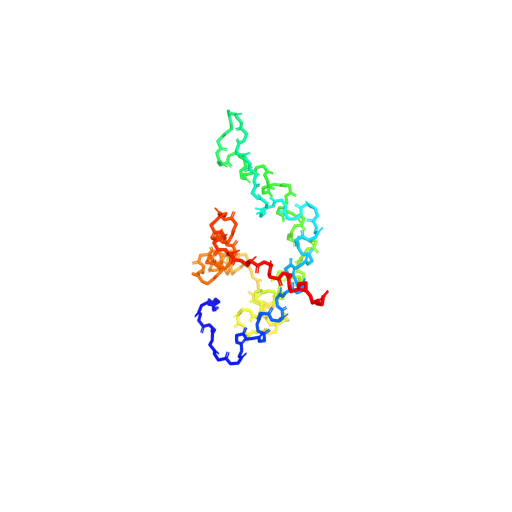1 120 GLY A O 1
ATOM 917 N N . SER A 1 121 ? 22.201 -14.817 8.706 1.00 47.47 121 SER A N 1
ATOM 918 C CA . SER A 1 121 ? 23.058 -16.008 8.716 1.00 47.47 121 SER A CA 1
ATOM 919 C C . SER A 1 121 ? 22.306 -17.198 9.321 1.00 47.47 121 SER A C 1
ATOM 921 O O . SER A 1 121 ? 22.683 -17.708 10.374 1.00 47.47 121 SER A O 1
ATOM 923 N N . ALA A 1 122 ? 21.223 -17.643 8.684 1.00 43.53 122 ALA A N 1
ATOM 924 C CA . ALA A 1 122 ? 20.646 -18.946 8.972 1.00 43.53 122 ALA A CA 1
ATOM 925 C C . ALA A 1 122 ? 21.576 -19.998 8.354 1.00 43.53 122 ALA A C 1
ATOM 927 O O . ALA A 1 122 ? 21.457 -20.358 7.186 1.00 43.53 122 ALA A O 1
ATOM 928 N N . ARG A 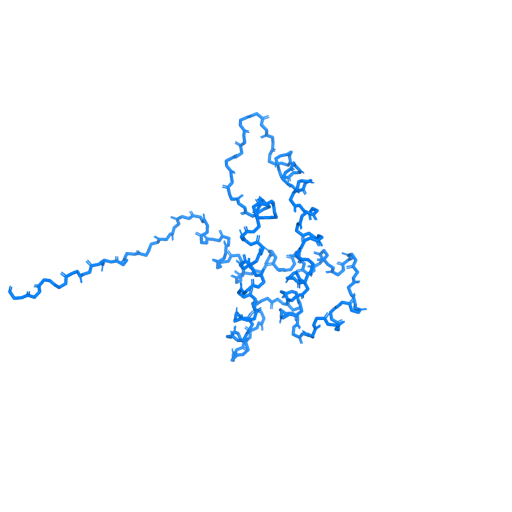1 123 ? 22.576 -20.433 9.129 1.00 44.38 123 ARG A N 1
ATOM 929 C CA . ARG A 1 123 ? 23.332 -21.646 8.816 1.00 44.38 123 ARG A CA 1
ATOM 930 C C . ARG A 1 123 ? 22.362 -22.817 8.903 1.00 44.38 123 ARG A C 1
ATOM 932 O O . ARG A 1 123 ? 21.886 -23.148 9.984 1.00 44.38 123 ARG A O 1
ATOM 939 N N . GLU A 1 124 ? 22.081 -23.415 7.758 1.00 40.75 124 GLU A N 1
ATOM 940 C CA . GLU A 1 124 ? 21.503 -24.745 7.653 1.00 40.75 124 GLU A CA 1
ATOM 941 C C . GLU A 1 124 ? 22.469 -25.734 8.325 1.00 40.75 124 GLU A C 1
ATOM 943 O O . GLU A 1 124 ? 23.510 -26.090 7.776 1.00 40.75 124 GLU A O 1
ATOM 948 N N . SER A 1 125 ? 22.180 -26.116 9.568 1.00 49.97 125 SER A N 1
ATOM 949 C CA . SER A 1 125 ? 22.820 -27.270 10.193 1.00 49.97 125 SER A CA 1
ATOM 950 C C . SER A 1 125 ? 22.068 -28.511 9.730 1.00 49.97 125 SER A C 1
ATOM 952 O O . SER A 1 125 ? 21.083 -28.906 10.348 1.00 49.97 125 SER A O 1
ATOM 954 N N . THR A 1 126 ? 22.516 -29.140 8.645 1.00 45.72 126 THR A N 1
ATOM 955 C CA . THR A 1 126 ? 22.195 -30.549 8.404 1.00 45.72 126 THR A CA 1
ATOM 956 C C . THR A 1 126 ? 22.928 -31.389 9.446 1.00 45.72 126 THR A C 1
ATOM 958 O O . THR A 1 126 ? 24.130 -31.633 9.328 1.00 45.72 126 THR A O 1
ATOM 961 N N . GLU A 1 127 ? 22.204 -31.824 10.477 1.00 52.16 127 GLU A N 1
ATOM 962 C CA . GLU A 1 127 ? 22.555 -33.024 11.232 1.00 52.16 127 GLU A CA 1
ATOM 963 C C . GLU A 1 127 ? 22.512 -34.219 10.269 1.00 52.16 127 GLU A C 1
ATOM 965 O O . GLU A 1 127 ? 21.445 -34.712 9.907 1.00 52.16 127 GLU A O 1
ATOM 970 N N . ALA A 1 128 ? 23.680 -34.684 9.829 1.00 43.31 128 ALA A N 1
ATOM 971 C CA . ALA A 1 128 ? 23.817 -36.038 9.313 1.00 43.31 128 ALA A CA 1
ATOM 972 C C . ALA A 1 128 ? 23.919 -36.974 10.522 1.00 43.31 128 ALA A C 1
ATOM 974 O O . ALA A 1 128 ? 24.963 -37.072 11.167 1.00 43.31 128 ALA A O 1
ATOM 975 N N . GLY A 1 129 ? 22.790 -37.589 10.866 1.00 50.56 129 GLY A N 1
ATOM 976 C CA . GLY A 1 129 ? 22.725 -38.685 11.817 1.00 50.56 129 GLY A CA 1
ATOM 977 C C . GLY A 1 129 ? 23.216 -39.999 11.205 1.00 50.56 129 GLY A C 1
ATOM 978 O O . GLY A 1 129 ? 22.843 -40.329 10.080 1.00 50.56 129 GLY A O 1
ATOM 979 N N . VAL A 1 130 ? 23.946 -40.733 12.054 1.00 44.03 130 VAL A N 1
ATOM 980 C CA . VAL A 1 130 ? 24.363 -42.153 12.015 1.00 44.03 130 VAL A CA 1
ATOM 981 C C . VAL A 1 130 ? 25.533 -42.514 11.102 1.00 44.03 130 VAL A C 1
ATOM 983 O O . VAL A 1 130 ? 25.365 -42.582 9.868 1.00 44.03 130 VAL A O 1
#